Protein AF-A0A5C4J731-F1 (afdb_monomer_lite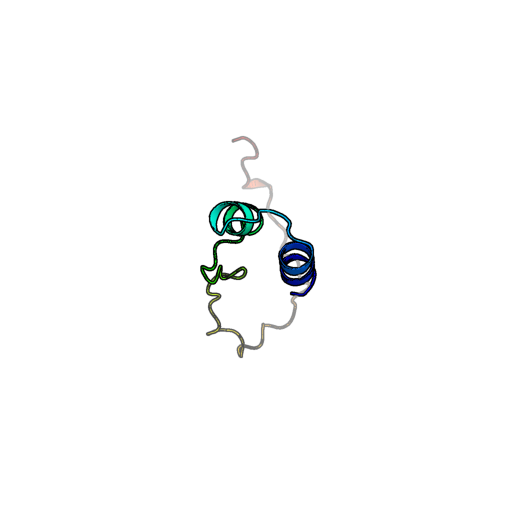)

Radius of gyration: 28.65 Å; chains: 1; bounding box: 43×41×67 Å

Organism: NCBI:txid2508997

Foldseek 3Di:
DPPVVVCVVVVDDDDPVNVVVVCPPDPPPPPPPDDDDCVCVPPDDDPDDPDDDDDPCVPDPVPD

Structure (mmCIF, N/CA/C/O backbone):
data_AF-A0A5C4J731-F1
#
_entry.id   AF-A0A5C4J731-F1
#
loop_
_atom_site.group_PDB
_atom_site.id
_atom_site.type_symbol
_atom_site.label_atom_id
_atom_site.label_alt_id
_atom_site.label_comp_id
_atom_site.label_asym_id
_atom_site.label_entity_id
_atom_site.label_seq_id
_atom_site.pdbx_PDB_ins_code
_atom_site.Cartn_x
_atom_site.Cartn_y
_atom_site.Cartn_z
_atom_site.occupancy
_atom_site.B_iso_or_equiv
_atom_site.auth_seq_id
_atom_site.auth_comp_id
_atom_site.auth_asym_id
_atom_site.auth_atom_id
_atom_site.pdbx_PDB_model_num
ATOM 1 N N . MET A 1 1 ? -0.747 -9.866 21.853 1.00 57.22 1 MET A N 1
ATOM 2 C CA . MET A 1 1 ? -2.200 -9.638 22.045 1.00 57.22 1 MET A CA 1
ATOM 3 C C . MET A 1 1 ? -2.620 -9.967 23.490 1.00 57.22 1 MET A C 1
ATOM 5 O O . MET A 1 1 ? -3.435 -10.862 23.693 1.00 57.22 1 MET A O 1
ATOM 9 N N . ASN A 1 2 ? -2.017 -9.316 24.499 1.00 72.69 2 ASN A N 1
ATOM 10 C CA . ASN A 1 2 ? -2.111 -9.774 25.902 1.00 72.69 2 ASN A CA 1
ATOM 11 C C . ASN A 1 2 ? -2.884 -8.818 26.839 1.00 72.69 2 ASN A C 1
ATOM 13 O O . ASN A 1 2 ? -3.583 -9.277 27.731 1.00 72.69 2 ASN A O 1
ATOM 17 N N . VAL A 1 3 ? -2.858 -7.504 26.583 1.00 86.44 3 VAL A N 1
ATOM 18 C CA . VAL A 1 3 ? -3.454 -6.490 27.482 1.00 86.44 3 VAL A CA 1
ATOM 19 C C . VAL A 1 3 ? -4.974 -6.629 27.645 1.00 86.44 3 VAL A C 1
ATOM 21 O O . VAL A 1 3 ? -5.482 -6.576 28.757 1.00 86.44 3 VAL A O 1
ATOM 24 N N . VAL A 1 4 ? -5.707 -6.887 26.556 1.00 86.56 4 VAL A N 1
ATOM 25 C CA . VAL A 1 4 ? -7.179 -6.995 26.597 1.00 86.56 4 VAL A CA 1
ATOM 26 C C . VAL A 1 4 ? -7.622 -8.200 27.428 1.00 86.56 4 VAL A C 1
ATOM 28 O O . VAL A 1 4 ? -8.589 -8.117 28.175 1.00 86.56 4 VAL A O 1
ATOM 31 N N . ARG A 1 5 ? -6.892 -9.319 27.334 1.00 87.88 5 ARG A N 1
ATOM 32 C CA . ARG A 1 5 ? -7.204 -10.533 28.103 1.00 87.88 5 ARG A CA 1
ATOM 33 C C . ARG A 1 5 ? -6.960 -10.326 29.596 1.00 87.88 5 ARG A C 1
ATOM 35 O O . ARG A 1 5 ? -7.732 -10.832 30.400 1.00 87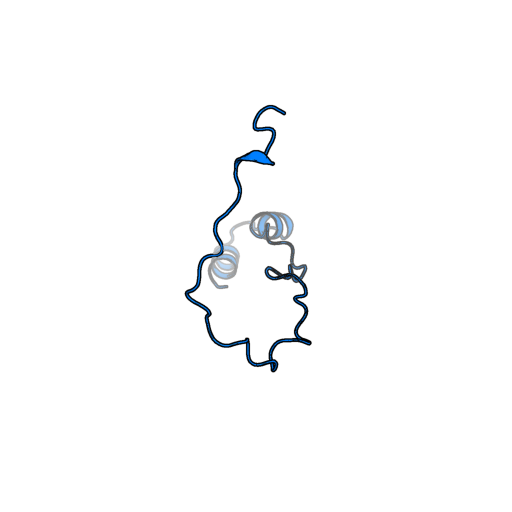.88 5 ARG A O 1
ATOM 42 N N . GLN A 1 6 ? -5.922 -9.570 29.947 1.00 93.62 6 GLN A N 1
ATOM 43 C CA . GLN A 1 6 ? -5.617 -9.233 31.332 1.00 93.62 6 GLN A CA 1
ATOM 44 C C . GLN A 1 6 ? -6.699 -8.332 31.949 1.00 93.62 6 GLN A C 1
ATOM 46 O O . GLN A 1 6 ? -7.197 -8.642 33.023 1.00 93.62 6 GLN A O 1
ATOM 51 N N . LEU A 1 7 ? -7.149 -7.296 31.235 1.00 92.25 7 LEU A N 1
ATOM 52 C CA . LEU A 1 7 ? -8.221 -6.412 31.713 1.00 92.25 7 LEU A CA 1
ATOM 53 C C . LEU A 1 7 ? -9.549 -7.157 31.932 1.00 92.25 7 LEU A C 1
ATOM 55 O O . LEU A 1 7 ? -10.240 -6.908 32.917 1.00 92.25 7 LEU A O 1
ATOM 59 N N . VAL A 1 8 ? -9.886 -8.112 31.057 1.00 91.75 8 VAL A N 1
ATOM 60 C CA . VAL A 1 8 ? -11.060 -8.982 31.256 1.00 91.75 8 VAL A CA 1
ATOM 61 C C . VAL A 1 8 ? -10.906 -9.837 32.517 1.00 91.75 8 VAL A C 1
ATOM 63 O O . VAL A 1 8 ? -11.863 -9.977 33.274 1.00 91.75 8 VAL A O 1
ATOM 66 N N . ALA A 1 9 ? -9.712 -10.381 32.775 1.00 93.88 9 ALA A N 1
ATOM 67 C CA . ALA A 1 9 ? -9.440 -11.151 33.990 1.00 93.88 9 ALA A CA 1
ATOM 68 C C . ALA A 1 9 ? -9.509 -10.297 35.273 1.00 93.88 9 ALA A C 1
ATOM 70 O O . ALA A 1 9 ? -9.881 -10.806 36.325 1.00 93.88 9 ALA A O 1
ATOM 71 N N . GLU A 1 10 ? -9.209 -9.001 35.179 1.00 95.50 10 GLU A N 1
ATOM 72 C CA . GLU A 1 10 ? -9.357 -8.017 36.262 1.00 95.50 10 GLU A CA 1
ATOM 73 C C . GLU A 1 10 ? -10.815 -7.546 36.461 1.00 95.50 10 GLU A C 1
ATOM 75 O O . GLU A 1 10 ? -11.094 -6.768 37.371 1.00 95.50 10 GLU A O 1
ATOM 80 N N . GLY A 1 11 ? -11.760 -8.028 35.645 1.00 95.25 11 GLY A N 1
ATOM 81 C CA . GLY A 1 11 ? -13.191 -7.737 35.775 1.00 95.25 11 GLY A CA 1
ATOM 82 C C . GLY A 1 11 ? -13.660 -6.485 35.031 1.00 95.25 11 GLY A C 1
ATOM 83 O O . GLY A 1 11 ? -14.790 -6.041 35.238 1.00 95.25 11 GLY A O 1
ATOM 84 N N . TRP A 1 12 ? -12.833 -5.912 34.153 1.00 93.88 12 TRP A N 1
ATOM 85 C CA . TRP A 1 12 ? -13.247 -4.762 33.355 1.00 93.88 12 TRP A CA 1
ATOM 86 C C . TRP A 1 12 ? -14.303 -5.151 32.308 1.00 93.88 12 TRP A C 1
ATOM 88 O O . TRP A 1 12 ? -14.122 -6.132 31.578 1.00 93.88 12 TRP A O 1
ATOM 98 N N . PRO A 1 13 ? -15.389 -4.366 32.169 1.00 91.75 13 PRO A N 1
ATOM 99 C CA . PRO A 1 13 ? -16.424 -4.625 31.178 1.00 91.75 13 PRO A CA 1
ATOM 100 C C . PRO A 1 13 ? -15.936 -4.216 29.783 1.00 91.75 13 PRO A C 1
ATOM 102 O O . PRO A 1 13 ? -16.025 -3.056 29.386 1.00 91.75 13 PRO A O 1
ATOM 105 N N . ILE A 1 14 ? -15.419 -5.181 29.024 1.00 89.25 14 ILE A N 1
ATOM 106 C CA . ILE A 1 14 ? -14.980 -4.989 27.636 1.00 89.25 14 ILE A CA 1
ATOM 107 C C . ILE A 1 14 ? -15.918 -5.769 26.716 1.00 89.25 14 ILE A C 1
ATOM 109 O O . ILE A 1 14 ? -16.023 -6.990 26.819 1.00 89.25 14 ILE A O 1
ATOM 113 N N . THR A 1 15 ? -16.592 -5.075 25.797 1.00 89.12 15 THR A N 1
ATOM 114 C CA . THR A 1 15 ? -17.467 -5.710 24.800 1.00 89.12 15 THR A CA 1
ATOM 115 C C . THR A 1 15 ? -16.736 -5.949 23.480 1.00 89.12 15 THR A C 1
ATOM 117 O O . THR A 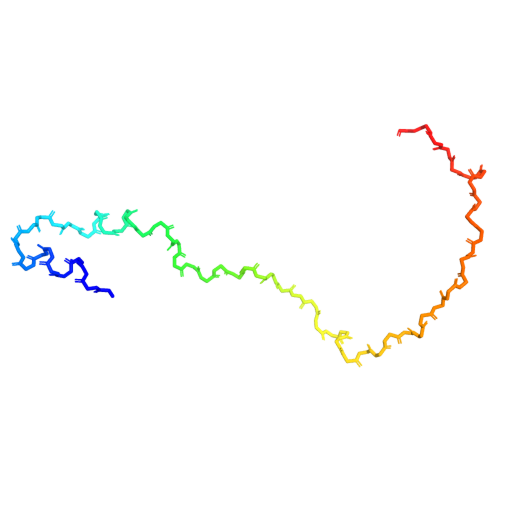1 15 ? -15.717 -5.318 23.181 1.00 89.12 15 THR A O 1
ATOM 120 N N . ALA A 1 16 ? -17.277 -6.852 22.660 1.00 81.94 16 ALA A N 1
ATOM 121 C CA . ALA A 1 16 ? -16.754 -7.111 21.321 1.00 81.94 16 ALA A CA 1
ATOM 122 C C . ALA A 1 16 ? -16.767 -5.848 20.440 1.00 81.94 16 ALA A C 1
ATOM 124 O O . ALA A 1 16 ? -15.799 -5.604 19.725 1.00 81.94 16 ALA A O 1
ATOM 125 N N . ASP A 1 17 ? -17.806 -5.015 20.551 1.00 81.88 17 ASP A N 1
ATOM 126 C CA . ASP A 1 17 ? -17.931 -3.770 19.782 1.00 81.88 17 ASP A CA 1
ATOM 127 C C . ASP A 1 17 ? -16.860 -2.743 20.162 1.00 81.88 17 ASP A C 1
ATOM 129 O O . ASP A 1 17 ? -16.255 -2.122 19.290 1.00 81.88 17 ASP A O 1
ATOM 133 N N . GLN A 1 18 ? -16.565 -2.607 21.459 1.00 85.31 18 GLN A N 1
ATOM 134 C CA . GLN A 1 18 ? -15.490 -1.737 21.948 1.00 85.31 18 GLN A CA 1
ATOM 135 C C . GLN A 1 18 ? -14.124 -2.202 21.419 1.00 85.31 18 GLN A C 1
ATOM 137 O O . GLN A 1 18 ? -13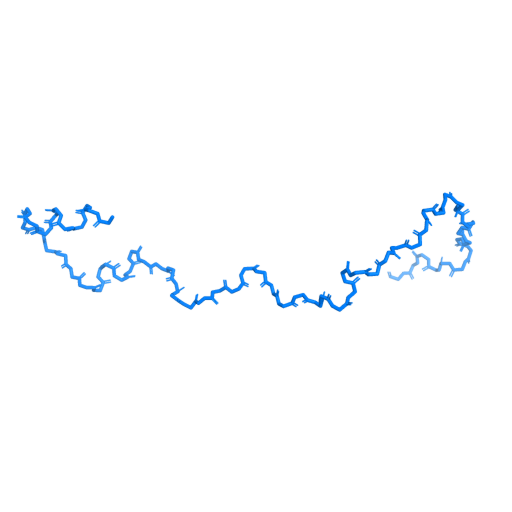.310 -1.394 20.975 1.00 85.31 18 GLN A O 1
ATOM 142 N N . LEU A 1 19 ? -13.887 -3.518 21.393 1.00 84.00 19 LEU A N 1
ATOM 143 C CA . LEU A 1 19 ? -12.658 -4.089 20.842 1.00 84.00 19 LEU A CA 1
ATOM 144 C C . LEU A 1 19 ? -12.559 -3.925 19.313 1.00 84.00 19 LEU A C 1
ATOM 146 O O . LEU A 1 19 ? -11.474 -3.672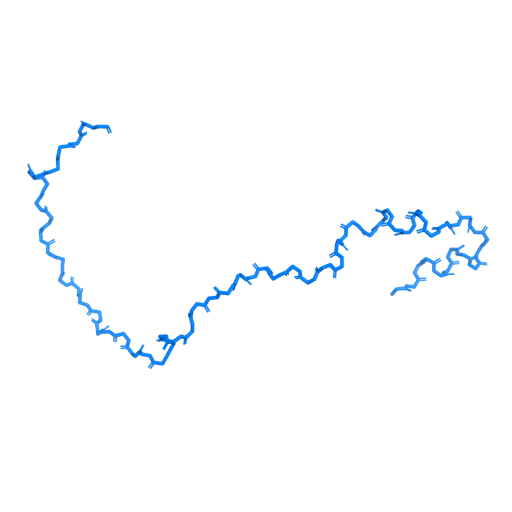 18.782 1.00 84.00 19 LEU A O 1
ATOM 150 N N . ALA A 1 20 ? -13.681 -4.051 18.603 1.00 78.06 20 ALA A N 1
ATOM 151 C CA . ALA A 1 20 ? -13.756 -3.839 17.161 1.00 78.06 20 ALA A CA 1
ATOM 152 C C . ALA A 1 20 ? -13.490 -2.372 16.789 1.00 78.06 20 ALA A C 1
ATOM 154 O O . ALA A 1 20 ? -12.761 -2.114 15.834 1.00 78.06 20 ALA A O 1
ATOM 155 N N . ALA A 1 21 ? -13.989 -1.417 17.582 1.00 79.00 21 ALA A N 1
ATOM 156 C CA . ALA A 1 21 ? -13.735 0.012 17.392 1.00 79.00 21 ALA A CA 1
ATOM 157 C C . ALA A 1 21 ? -12.248 0.386 17.561 1.00 79.00 21 ALA A C 1
ATOM 159 O O . ALA A 1 21 ? -11.736 1.230 16.828 1.00 79.00 21 ALA A O 1
ATOM 160 N N . LEU A 1 22 ? -11.531 -0.284 18.475 1.00 75.94 22 LEU A N 1
ATOM 161 C CA . LEU A 1 22 ? -10.074 -0.146 18.647 1.00 75.94 22 LEU A CA 1
ATOM 162 C C . LEU A 1 22 ? -9.254 -0.758 17.505 1.00 75.94 22 LEU A C 1
ATOM 164 O O . LEU A 1 22 ? -8.041 -0.552 17.438 1.00 75.94 22 LEU A O 1
ATOM 168 N N . SER A 1 23 ? -9.899 -1.504 16.609 1.00 62.97 23 SER A N 1
ATOM 169 C CA . SER A 1 23 ? -9.279 -2.160 15.463 1.00 62.97 23 SER A CA 1
ATOM 170 C C . SER A 1 23 ? -9.797 -1.542 14.151 1.00 62.97 23 SER A C 1
ATOM 172 O O . SER A 1 23 ? -10.434 -2.253 13.374 1.00 62.97 23 SER A O 1
ATOM 174 N N . PRO A 1 24 ? -9.524 -0.254 13.835 1.00 61.72 24 PRO A N 1
ATOM 175 C CA . PRO A 1 24 ? -10.035 0.386 12.616 1.00 61.72 24 PRO A CA 1
ATOM 176 C C . PRO A 1 24 ? -9.424 -0.198 11.337 1.00 61.72 24 PRO A C 1
ATOM 178 O O . PRO A 1 24 ? -9.808 0.171 10.228 1.00 61.72 24 PRO A O 1
ATOM 181 N N . TYR A 1 25 ? -8.444 -1.091 11.469 1.00 55.50 25 TYR A N 1
ATOM 182 C CA . TYR A 1 25 ? -7.802 -1.740 10.346 1.00 55.50 25 TYR A CA 1
ATOM 183 C C . TYR A 1 25 ? -8.750 -2.779 9.764 1.00 55.50 25 TYR A C 1
ATOM 185 O O . TYR A 1 25 ? -8.828 -3.927 10.205 1.00 55.50 25 TYR A O 1
ATOM 193 N N . LEU A 1 26 ? -9.480 -2.326 8.751 1.00 60.50 26 LEU A N 1
ATOM 194 C CA . LEU A 1 26 ? -10.107 -3.140 7.729 1.00 60.50 26 LEU A CA 1
ATOM 195 C C . LEU A 1 26 ? -9.251 -4.397 7.481 1.00 60.50 26 LEU A C 1
ATOM 197 O O . LEU A 1 26 ? -8.143 -4.314 6.958 1.00 60.50 26 LEU A O 1
ATOM 201 N N . ARG A 1 27 ? -9.760 -5.571 7.876 1.00 57.53 27 ARG A N 1
ATOM 202 C CA . ARG A 1 27 ? -9.098 -6.874 7.659 1.00 57.53 27 ARG A CA 1
ATOM 203 C C . ARG A 1 27 ? -9.003 -7.260 6.182 1.00 57.53 27 ARG A C 1
ATOM 205 O O . ARG A 1 27 ? -8.493 -8.334 5.874 1.00 57.53 27 ARG A O 1
ATOM 212 N N . SER A 1 28 ? -9.520 -6.438 5.265 1.00 60.88 28 SER A N 1
ATOM 213 C CA . SER A 1 28 ? -9.244 -6.647 3.850 1.00 60.88 28 SER A CA 1
ATOM 214 C C . SER A 1 28 ? -7.737 -6.575 3.662 1.00 60.88 28 SER A C 1
ATOM 216 O O . SER A 1 28 ? -7.108 -5.633 4.143 1.00 60.88 28 SER A O 1
ATOM 218 N N . HIS A 1 29 ? -7.163 -7.538 2.953 1.00 64.50 29 HIS A N 1
ATOM 219 C CA . HIS A 1 29 ? -5.800 -7.421 2.466 1.00 64.50 29 HIS A CA 1
ATOM 220 C C . HIS A 1 29 ? -5.732 -6.205 1.542 1.00 64.50 29 HIS A C 1
ATOM 222 O O . HIS A 1 29 ? -6.034 -6.294 0.358 1.00 64.50 29 HIS A O 1
ATOM 228 N N . ILE A 1 30 ? -5.393 -5.047 2.106 1.00 64.31 30 ILE A N 1
ATOM 229 C CA . ILE A 1 30 ? -5.116 -3.855 1.325 1.00 64.31 30 ILE A CA 1
ATOM 230 C C . ILE A 1 30 ? -3.761 -4.134 0.691 1.00 64.31 30 ILE A C 1
ATOM 232 O O . ILE A 1 30 ? -2.734 -4.178 1.377 1.00 64.31 30 ILE A O 1
ATOM 236 N N . THR A 1 31 ? -3.753 -4.394 -0.609 1.00 67.81 31 THR A N 1
ATOM 237 C CA . THR A 1 31 ? -2.531 -4.421 -1.403 1.00 67.81 31 THR A CA 1
ATOM 238 C C . THR A 1 31 ? -1.961 -3.006 -1.375 1.00 67.81 31 THR A C 1
ATOM 240 O O . THR A 1 31 ? -2.324 -2.151 -2.173 1.00 67.81 31 THR A O 1
ATOM 243 N N . ARG A 1 32 ? -1.092 -2.732 -0.387 1.00 70.00 32 ARG A N 1
ATOM 244 C CA . ARG A 1 32 ? -0.383 -1.442 -0.241 1.00 70.00 32 ARG A CA 1
ATOM 245 C C . ARG A 1 32 ? 0.409 -1.081 -1.497 1.00 70.00 32 ARG A C 1
ATOM 247 O O . ARG A 1 32 ? 0.687 0.084 -1.741 1.00 70.00 32 ARG A O 1
ATOM 254 N N . PHE A 1 33 ? 0.744 -2.104 -2.270 1.00 69.12 33 PHE A N 1
ATOM 255 C CA . PHE A 1 33 ? 1.333 -2.028 -3.587 1.00 69.12 33 PHE A CA 1
ATOM 256 C C . PHE A 1 33 ? 0.313 -2.615 -4.559 1.00 69.12 33 PHE A C 1
ATOM 258 O O . PHE A 1 33 ? -0.141 -3.744 -4.353 1.00 69.12 33 PHE A O 1
ATOM 265 N N . GLY A 1 34 ? -0.100 -1.832 -5.557 1.00 73.88 34 GLY A N 1
ATOM 266 C CA . GLY A 1 34 ? -0.985 -2.307 -6.618 1.00 73.88 34 GLY A CA 1
ATOM 267 C C . GLY A 1 34 ? -0.349 -3.444 -7.423 1.00 73.88 34 GLY A C 1
ATOM 268 O O . GLY A 1 34 ? 0.799 -3.830 -7.197 1.00 73.88 34 GLY A O 1
ATOM 269 N N . ALA A 1 35 ? -1.091 -3.988 -8.382 1.00 79.00 35 ALA A N 1
ATOM 270 C CA . ALA A 1 35 ? -0.508 -4.913 -9.343 1.00 79.00 35 ALA A CA 1
ATOM 271 C C . ALA A 1 35 ? 0.440 -4.132 -10.267 1.00 79.00 35 ALA A C 1
ATOM 273 O O . ALA A 1 35 ? -0.009 -3.302 -11.054 1.00 79.00 35 ALA A O 1
ATOM 274 N N . TYR A 1 36 ? 1.744 -4.376 -10.147 1.00 79.69 36 TYR A N 1
ATOM 275 C CA . TYR A 1 36 ? 2.722 -3.901 -11.120 1.00 79.69 36 TYR A CA 1
ATOM 276 C C . TYR A 1 36 ? 2.861 -4.926 -12.240 1.00 79.69 36 TYR A C 1
ATOM 278 O O . TYR A 1 36 ? 2.844 -6.132 -11.984 1.00 79.69 36 TYR A O 1
ATOM 286 N N . ALA A 1 37 ? 3.015 -4.441 -13.469 1.00 80.69 37 ALA A N 1
ATOM 287 C CA . ALA A 1 37 ? 3.421 -5.279 -14.583 1.00 80.69 37 ALA A CA 1
ATOM 288 C C . ALA A 1 37 ? 4.862 -5.762 -14.331 1.00 80.69 37 ALA A C 1
ATOM 290 O O . ALA A 1 37 ? 5.749 -4.972 -14.006 1.00 80.69 37 ALA A O 1
ATOM 291 N N . THR A 1 38 ? 5.064 -7.078 -14.365 1.00 83.75 38 THR A N 1
ATOM 292 C CA . THR A 1 38 ? 6.352 -7.742 -14.092 1.00 83.75 38 THR A CA 1
ATOM 293 C C . THR A 1 38 ? 6.936 -8.421 -15.328 1.00 83.75 38 THR A C 1
ATOM 295 O O . THR A 1 38 ? 8.002 -9.030 -15.257 1.00 83.75 38 THR A O 1
ATOM 298 N N . ASP A 1 39 ? 6.246 -8.303 -16.456 1.00 87.19 39 ASP A N 1
ATOM 299 C CA . ASP A 1 39 ? 6.616 -8.803 -17.776 1.00 87.19 39 ASP A CA 1
ATOM 300 C C . ASP A 1 39 ? 7.974 -8.272 -18.251 1.00 87.19 39 ASP A C 1
ATOM 302 O O . ASP A 1 39 ? 8.737 -9.000 -18.888 1.00 87.19 39 ASP A O 1
ATOM 306 N N . GLU A 1 40 ? 8.334 -7.048 -17.863 1.00 87.38 40 GLU A N 1
ATOM 307 C CA . GLU A 1 40 ? 9.590 -6.432 -18.290 1.00 87.38 40 GLU A CA 1
ATOM 308 C C . GLU A 1 40 ? 10.769 -6.586 -17.311 1.00 87.38 40 GLU A C 1
ATOM 310 O O . GLU A 1 40 ? 11.889 -6.217 -17.653 1.00 87.38 40 GLU A O 1
ATOM 315 N N . LEU A 1 41 ? 10.592 -7.205 -16.135 1.00 85.38 41 LEU A N 1
ATOM 316 C CA . LEU A 1 41 ? 11.643 -7.276 -15.097 1.00 85.38 41 LEU A CA 1
ATOM 317 C C . LEU A 1 41 ? 12.960 -7.921 -15.561 1.00 85.38 41 LEU A C 1
ATOM 319 O O . LEU A 1 41 ? 14.025 -7.594 -15.040 1.00 85.38 41 LEU A O 1
ATOM 323 N N . ALA A 1 42 ? 12.893 -8.861 -16.506 1.00 90.19 42 ALA A N 1
ATOM 324 C CA . ALA A 1 42 ? 14.067 -9.554 -17.038 1.00 90.19 42 ALA A CA 1
ATOM 325 C C . ALA A 1 42 ? 14.732 -8.819 -18.217 1.00 90.19 42 ALA A C 1
ATOM 327 O O . ALA A 1 42 ? 15.818 -9.212 -18.652 1.00 90.19 42 ALA A O 1
ATOM 328 N N . HIS A 1 43 ? 14.099 -7.771 -18.750 1.00 90.88 43 HIS A N 1
ATOM 329 C CA . HIS A 1 43 ? 14.634 -7.029 -19.881 1.00 90.88 43 HIS A CA 1
ATOM 330 C C . HIS A 1 43 ? 15.749 -6.110 -19.392 1.00 90.88 43 HIS A C 1
ATOM 332 O O . HIS A 1 43 ? 15.550 -5.211 -18.576 1.00 90.88 43 HIS A O 1
ATOM 338 N N . LYS A 1 44 ? 16.961 -6.343 -19.896 1.00 91.56 44 LYS A N 1
ATOM 339 C CA . LYS A 1 44 ? 18.088 -5.458 -19.617 1.00 91.56 44 LYS A CA 1
ATOM 340 C C . LYS A 1 44 ? 17.822 -4.102 -20.289 1.00 91.56 44 LYS A C 1
ATOM 342 O O . LYS A 1 44 ? 17.610 -4.090 -21.504 1.00 91.56 44 LYS A O 1
ATOM 347 N N . PRO A 1 45 ? 17.880 -2.974 -19.559 1.00 88.69 45 PRO A N 1
ATOM 348 C CA . PRO A 1 45 ? 17.724 -1.666 -20.176 1.00 88.69 45 PRO A CA 1
ATOM 349 C C . PRO A 1 45 ? 18.866 -1.401 -21.160 1.00 88.69 45 PRO A C 1
ATOM 351 O O . PRO A 1 45 ? 19.977 -1.931 -21.022 1.00 88.69 45 PRO A O 1
ATOM 354 N N . ALA A 1 46 ? 18.596 -0.545 -22.144 1.00 90.56 46 ALA A N 1
ATOM 355 C CA . ALA A 1 46 ? 19.647 -0.000 -22.989 1.00 90.56 46 ALA A CA 1
ATOM 356 C C . ALA A 1 46 ? 20.720 0.684 -22.125 1.00 90.56 46 ALA A C 1
ATOM 358 O O . ALA A 1 46 ? 20.446 1.177 -21.027 1.00 90.56 46 ALA A O 1
ATOM 359 N N . ALA A 1 47 ? 21.958 0.707 -22.621 1.00 94.12 47 ALA A N 1
ATOM 360 C CA . ALA A 1 47 ? 23.019 1.447 -21.954 1.00 94.12 47 ALA A CA 1
ATOM 361 C C . ALA A 1 47 ? 22.628 2.927 -21.831 1.00 94.12 47 ALA A C 1
ATOM 363 O O . ALA A 1 47 ? 22.018 3.490 -22.741 1.00 94.12 47 ALA A O 1
ATOM 364 N N . PHE A 1 48 ? 22.993 3.550 -20.709 1.00 89.75 48 PHE A N 1
ATOM 365 C CA . PHE A 1 48 ? 22.771 4.977 -20.514 1.00 89.75 48 PHE A CA 1
ATOM 366 C C . PHE A 1 48 ? 23.461 5.768 -21.632 1.00 89.75 48 PHE A C 1
ATOM 368 O O . PHE A 1 48 ? 24.669 5.633 -21.834 1.00 89.75 48 PHE A O 1
ATOM 375 N N . ASN A 1 49 ? 22.691 6.588 -22.345 1.00 90.06 49 ASN A N 1
ATOM 376 C CA . ASN A 1 49 ? 23.214 7.511 -23.340 1.00 90.06 49 ASN A CA 1
ATOM 377 C C . ASN A 1 49 ? 23.321 8.911 -22.708 1.00 90.06 49 ASN A C 1
ATOM 379 O O . ASN A 1 49 ? 22.286 9.531 -22.469 1.00 90.06 49 ASN A O 1
ATOM 383 N N . PRO A 1 50 ? 24.535 9.423 -22.437 1.00 87.62 50 PRO A N 1
ATOM 384 C CA . PRO A 1 50 ? 24.720 10.755 -21.865 1.00 87.62 50 PRO A CA 1
ATOM 385 C C . PRO A 1 50 ? 24.478 11.886 -22.875 1.00 87.62 50 PRO A C 1
ATOM 387 O O . PRO A 1 50 ? 24.529 13.053 -22.494 1.00 87.62 50 PRO A O 1
ATOM 390 N N . VAL A 1 51 ? 24.274 11.571 -24.160 1.00 89.88 51 VAL A N 1
ATOM 391 C CA . VAL A 1 51 ? 24.029 12.575 -25.197 1.00 89.88 51 VAL A CA 1
ATOM 392 C C . VAL A 1 51 ? 22.656 13.195 -24.973 1.00 89.88 51 VAL A C 1
ATOM 394 O O . VAL A 1 51 ? 21.624 12.565 -25.195 1.00 89.88 51 VAL A O 1
ATOM 397 N N . LEU A 1 52 ? 22.661 14.456 -24.558 1.00 82.25 52 LEU A N 1
ATOM 398 C CA . LEU A 1 52 ? 21.475 15.295 -24.539 1.00 82.25 52 LEU A CA 1
ATOM 399 C C . LEU A 1 52 ? 21.278 15.849 -25.949 1.00 82.25 52 LEU A C 1
ATOM 401 O O . LEU A 1 52 ? 22.107 16.617 -26.434 1.00 82.25 52 LEU A O 1
ATOM 405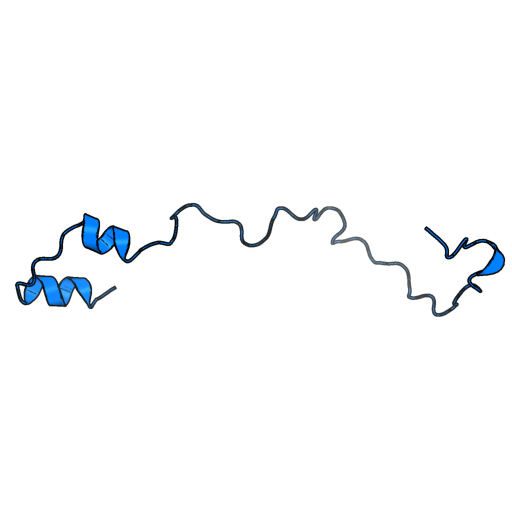 N N . ALA A 1 53 ? 20.198 15.437 -26.612 1.00 83.00 53 ALA A N 1
ATOM 406 C CA . ALA A 1 53 ? 19.749 16.141 -27.802 1.00 83.00 53 ALA A CA 1
ATOM 407 C C . ALA A 1 53 ? 19.398 17.580 -27.407 1.00 83.00 53 ALA A C 1
ATOM 409 O O . ALA A 1 53 ? 18.814 17.809 -26.344 1.00 83.00 53 ALA A O 1
ATOM 410 N N . GLU A 1 54 ? 19.770 18.540 -28.249 1.00 82.69 54 GLU A N 1
ATOM 411 C CA . GLU A 1 54 ? 19.340 19.919 -28.069 1.00 82.69 54 GLU A CA 1
ATOM 412 C C . GLU A 1 54 ? 17.809 19.948 -28.087 1.00 82.69 54 GLU A C 1
ATOM 414 O O . GLU A 1 54 ? 17.171 19.474 -29.029 1.00 82.69 54 GLU A O 1
ATOM 419 N N . VAL A 1 55 ? 17.217 20.428 -26.995 1.00 78.75 55 VAL A N 1
ATOM 420 C CA . VAL A 1 55 ? 15.777 20.656 -26.938 1.00 78.75 55 VAL A CA 1
ATOM 421 C C . VAL A 1 55 ? 15.527 21.962 -27.670 1.00 78.75 55 VAL A C 1
ATOM 423 O O . VAL A 1 55 ? 15.965 23.019 -27.222 1.00 78.75 55 VAL A O 1
ATOM 426 N N . ASP A 1 56 ? 14.839 21.888 -28.804 1.00 80.25 56 ASP A N 1
ATOM 427 C CA . ASP A 1 56 ? 14.411 23.077 -29.527 1.00 80.25 56 ASP A CA 1
ATOM 428 C C . ASP A 1 56 ? 13.230 23.729 -28.797 1.00 80.25 56 ASP A C 1
ATOM 430 O O . ASP A 1 56 ? 12.073 23.319 -28.917 1.00 80.25 56 ASP A O 1
ATOM 434 N N . PHE A 1 57 ? 13.537 24.757 -28.010 1.00 75.19 57 PHE A N 1
ATOM 435 C CA . PHE A 1 57 ? 12.537 25.536 -27.286 1.00 75.19 57 PHE A CA 1
ATOM 436 C C . PHE A 1 57 ? 11.746 26.496 -28.189 1.00 75.19 57 PHE A C 1
ATOM 438 O O . PHE A 1 57 ? 10.803 27.117 -27.707 1.00 75.19 57 PHE A O 1
ATOM 445 N N . SER A 1 58 ? 12.075 26.621 -29.483 1.00 78.88 58 SER A N 1
ATOM 446 C CA . SER A 1 58 ? 11.332 27.485 -30.414 1.00 78.88 58 SER A CA 1
ATOM 447 C C . SER A 1 58 ? 9.956 26.928 -30.801 1.00 78.88 58 SER A C 1
ATOM 449 O O . SER A 1 58 ? 9.088 27.683 -31.234 1.00 78.88 58 SER A O 1
ATOM 451 N N . ALA A 1 59 ? 9.736 25.624 -30.596 1.00 69.69 59 ALA A N 1
ATOM 452 C CA . ALA A 1 59 ? 8.471 24.940 -30.863 1.00 69.69 59 ALA A CA 1
ATOM 453 C C . ALA A 1 59 ? 7.532 24.865 -29.642 1.00 69.69 59 ALA A C 1
ATOM 455 O O . ALA A 1 59 ? 6.403 24.387 -29.764 1.00 69.69 59 ALA A O 1
ATOM 456 N N . LEU A 1 60 ? 7.987 25.298 -28.463 1.00 68.94 60 LEU A N 1
ATOM 457 C CA . LEU A 1 60 ? 7.183 25.291 -27.245 1.00 68.94 60 LEU A CA 1
ATOM 458 C C . LEU A 1 60 ? 6.474 26.640 -27.114 1.00 68.94 60 LEU A C 1
ATOM 460 O O . LEU A 1 60 ? 7.080 27.632 -26.710 1.00 68.94 60 LEU A O 1
ATOM 464 N N . ASP A 1 61 ? 5.183 26.676 -27.443 1.00 68.44 61 ASP A N 1
ATOM 465 C CA . ASP A 1 61 ? 4.328 27.797 -27.057 1.00 68.44 61 ASP A CA 1
ATOM 466 C C . ASP A 1 61 ? 4.158 27.766 -25.531 1.00 68.44 61 ASP A C 1
ATOM 468 O O . ASP A 1 61 ? 3.371 26.997 -24.981 1.00 68.44 61 ASP A O 1
ATOM 472 N N . LEU A 1 62 ? 4.982 28.545 -24.827 1.00 67.31 62 LEU A N 1
ATOM 473 C CA . LEU A 1 62 ? 5.047 28.597 -23.361 1.00 67.31 62 LEU A CA 1
ATOM 474 C C . LEU A 1 62 ? 3.887 29.396 -22.731 1.00 67.31 62 LEU A C 1
ATOM 476 O O . LEU A 1 62 ? 4.003 29.865 -21.598 1.00 67.31 62 LEU A O 1
ATOM 480 N N . ALA A 1 63 ? 2.769 29.546 -23.441 1.00 61.59 63 ALA A N 1
ATOM 481 C CA . ALA A 1 63 ? 1.565 30.206 -22.957 1.00 61.59 63 ALA A CA 1
ATOM 482 C C . ALA A 1 63 ? 0.314 29.335 -23.187 1.00 61.59 63 ALA A C 1
ATOM 484 O O . ALA A 1 63 ? -0.412 29.518 -24.162 1.00 61.59 63 ALA A O 1
ATOM 485 N N . ALA A 1 64 ? 0.033 28.425 -22.249 1.00 50.53 64 ALA A N 1
ATOM 486 C CA . ALA A 1 64 ? -1.294 27.836 -22.037 1.00 50.53 64 ALA A CA 1
ATOM 487 C C . ALA A 1 64 ? -1.510 27.511 -20.554 1.00 50.53 64 ALA A C 1
ATOM 489 O O . ALA A 1 64 ? -0.602 26.895 -19.949 1.00 50.53 64 ALA A O 1
#

pLDDT: mean 79.47, std 11.73, range [50.53, 95.5]

Secondary structure (DSSP, 8-state):
--HHHHHHHTT----HHHHHHT--S-SS---SS-----TTTTPPPPPP--------GGG-----

Sequence (64 aa):
MNVVRQLVAEGWPITADQLAALSPYLRSHITRFGAYATDELAHKPAAFNPVLAEVDFSALDLAA